Protein AF-A0AAX2L5B1-F1 (afdb_monomer_lite)

Organism: Streptococcus mitis (NCBI:txid28037)

Sequence (78 aa):
MKEQAEAYKKGENLLTYGLKEWYPQIRPLVGNFCQIEQDLIRYYLYFQTYYQENPQNDWQMLYPPAFYQQYFLKNMVE

Secondary structure (DSSP, 8-state):
-HHHHHHHHTT--GGG--TTTT-S-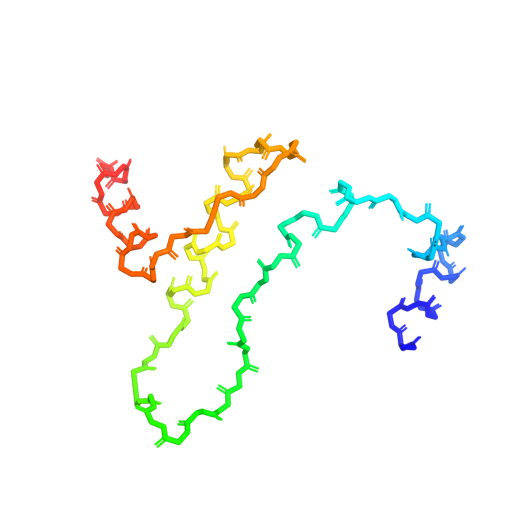S----S--TT--S--HHHHHHHHHHHHHS---SS-----HHHHHHHHHHH---

pLDDT: mean 89.01, std 9.04, range [45.44, 96.31]

Structure (mmCIF, N/CA/C/O backbone):
data_AF-A0AAX2L5B1-F1
#
_entry.id   AF-A0AAX2L5B1-F1
#
loop_
_atom_site.group_PDB
_atom_site.id
_atom_site.type_symbol
_atom_site.label_atom_id
_atom_site.label_alt_id
_atom_site.label_comp_id
_atom_site.label_asym_id
_atom_site.label_entity_id
_atom_site.label_seq_id
_atom_site.pdbx_PDB_ins_code
_atom_site.Cartn_x
_atom_site.Cartn_y
_atom_site.Cartn_z
_atom_site.occupancy
_atom_site.B_iso_or_equiv
_atom_site.auth_seq_id
_atom_site.auth_comp_id
_atom_site.auth_asym_id
_atom_site.auth_atom_id
_atom_site.pdbx_PDB_model_num
ATOM 1 N N . MET A 1 1 ? -15.290 -7.980 5.139 1.00 78.75 1 MET A N 1
ATOM 2 C CA . MET A 1 1 ? -16.027 -8.758 6.167 1.00 78.75 1 MET A CA 1
ATOM 3 C C . MET A 1 1 ? -15.205 -9.868 6.814 1.00 78.75 1 MET A C 1
ATOM 5 O O . MET A 1 1 ? -15.231 -9.930 8.032 1.00 78.75 1 MET A O 1
ATOM 9 N N . LYS A 1 2 ? -14.466 -10.715 6.071 1.00 92.75 2 LYS A N 1
ATOM 10 C CA . LYS A 1 2 ? -13.636 -11.780 6.682 1.00 92.75 2 LYS A CA 1
ATOM 11 C C . LYS A 1 2 ? -12.580 -11.242 7.660 1.00 92.75 2 LYS A C 1
ATOM 13 O O . LYS A 1 2 ? -12.520 -11.699 8.789 1.00 92.75 2 LYS A O 1
ATOM 18 N N . GLU A 1 3 ? -11.817 -10.229 7.255 1.00 90.19 3 GLU A N 1
ATOM 19 C CA . GLU A 1 3 ? -10.769 -9.621 8.097 1.00 90.19 3 GLU A CA 1
ATOM 20 C C . GLU A 1 3 ? -11.331 -9.021 9.391 1.00 90.19 3 GLU A C 1
ATOM 22 O O . GLU A 1 3 ? -10.831 -9.301 10.473 1.00 90.19 3 GLU A O 1
ATOM 27 N N . GLN A 1 4 ? -12.440 -8.284 9.290 1.00 91.06 4 GLN A N 1
ATOM 28 C CA . GLN A 1 4 ? -13.141 -7.737 10.452 1.00 91.06 4 GLN A CA 1
ATOM 29 C C . GLN A 1 4 ? -13.652 -8.836 11.399 1.00 91.06 4 GLN A C 1
ATOM 31 O O . GLN A 1 4 ? -13.608 -8.670 12.613 1.00 91.06 4 GLN A O 1
ATOM 36 N N . ALA A 1 5 ? -14.120 -9.970 10.868 1.00 94.75 5 ALA A N 1
ATOM 37 C CA . ALA A 1 5 ? -14.556 -11.094 11.695 1.00 94.75 5 ALA A CA 1
ATOM 38 C C . ALA A 1 5 ? -13.390 -11.722 12.479 1.00 94.75 5 ALA A C 1
ATOM 40 O O . ALA A 1 5 ? -13.555 -12.063 13.648 1.00 94.75 5 ALA A O 1
ATOM 41 N N . GLU A 1 6 ? -12.210 -11.845 11.865 1.00 96.06 6 GLU A N 1
ATOM 42 C CA . GLU A 1 6 ? -11.007 -12.319 12.559 1.00 96.06 6 GLU A CA 1
ATOM 43 C C . GLU A 1 6 ? -10.496 -11.311 13.597 1.00 96.06 6 GLU A C 1
ATOM 45 O O . GLU A 1 6 ? -10.071 -11.719 14.676 1.00 96.06 6 GLU A O 1
ATOM 50 N N . ALA A 1 7 ? -10.593 -10.008 13.318 1.00 94.31 7 ALA A N 1
ATOM 51 C CA . ALA A 1 7 ? -10.276 -8.957 14.285 1.00 94.31 7 ALA A CA 1
ATOM 52 C C . ALA A 1 7 ? -11.191 -9.041 15.520 1.00 94.31 7 ALA A C 1
ATOM 54 O O . ALA A 1 7 ? -10.710 -9.069 16.653 1.00 94.31 7 ALA A O 1
ATOM 55 N N . TYR A 1 8 ? -12.504 -9.217 15.323 1.00 95.75 8 TYR A N 1
ATOM 56 C CA . TYR A 1 8 ? -13.443 -9.353 16.440 1.00 95.75 8 TYR A CA 1
ATOM 57 C C . TYR A 1 8 ? -13.151 -10.555 17.339 1.00 95.75 8 TYR A C 1
ATOM 59 O O . TYR A 1 8 ? -13.286 -10.444 18.556 1.00 95.75 8 TYR A O 1
ATOM 67 N N . LYS A 1 9 ? -12.693 -11.686 16.784 1.00 96.31 9 LYS A N 1
ATOM 68 C CA . LYS A 1 9 ? -12.269 -12.844 17.596 1.00 96.31 9 LYS A CA 1
ATOM 69 C C . LYS A 1 9 ? -11.111 -12.514 18.541 1.00 96.31 9 LYS A C 1
ATOM 71 O O . LYS A 1 9 ? -10.968 -13.170 19.568 1.00 96.31 9 LYS A O 1
ATOM 76 N N . LYS A 1 10 ? -10.297 -11.514 18.201 1.00 95.50 10 LYS A N 1
ATOM 77 C CA . LYS A 1 10 ? -9.174 -11.022 19.011 1.00 95.50 10 LYS A CA 1
ATOM 78 C C . LYS A 1 10 ? -9.564 -9.865 19.939 1.00 95.50 10 LYS A C 1
ATOM 80 O O . LYS A 1 10 ? -8.706 -9.349 20.645 1.00 95.50 10 LYS A O 1
ATOM 85 N N . GLY A 1 11 ? -10.836 -9.458 19.950 1.00 95.25 11 GLY A N 1
ATOM 86 C CA . GLY A 1 11 ? -11.303 -8.278 20.682 1.00 95.25 11 GLY A CA 1
ATOM 87 C C . GLY A 1 11 ? -10.978 -6.950 19.990 1.00 95.25 11 GLY A C 1
ATOM 88 O O . GLY A 1 11 ? -11.116 -5.895 20.602 1.00 95.25 11 GLY A O 1
ATOM 89 N N . GLU A 1 12 ? -10.558 -6.983 18.724 1.00 95.12 12 GLU A N 1
ATOM 90 C CA . GLU A 1 12 ? -10.228 -5.798 17.933 1.00 95.12 12 GLU A CA 1
ATOM 91 C C . GLU A 1 12 ? -11.426 -5.346 17.088 1.00 95.12 12 GLU A C 1
ATOM 93 O O . GLU A 1 12 ? -12.283 -6.141 16.700 1.00 95.12 12 GLU A O 1
ATOM 98 N N . ASN A 1 13 ? -11.471 -4.055 16.757 1.00 94.19 13 ASN A N 1
ATOM 99 C CA . ASN A 1 13 ? -12.440 -3.495 15.824 1.00 94.19 13 ASN A CA 1
ATOM 100 C C . ASN A 1 13 ? -11.706 -2.626 14.796 1.00 94.19 13 ASN A C 1
ATOM 102 O O . ASN A 1 13 ? -11.320 -1.503 15.104 1.00 94.19 13 ASN A O 1
ATOM 106 N N . LEU A 1 14 ? -11.544 -3.108 13.559 1.00 93.06 14 LEU A N 1
ATOM 107 C CA . LEU A 1 14 ? -10.808 -2.351 12.535 1.00 93.06 14 LEU A CA 1
ATOM 108 C C . LEU A 1 14 ? -11.501 -1.022 12.189 1.00 93.06 14 LEU A C 1
ATOM 110 O O . LEU A 1 14 ? -10.856 -0.100 11.706 1.00 93.06 14 LEU A O 1
ATOM 114 N N . LEU A 1 15 ? -12.805 -0.884 12.461 1.00 91.19 15 LEU A N 1
ATOM 115 C CA . LEU A 1 15 ? -13.552 0.354 12.212 1.00 91.19 15 LEU A CA 1
ATOM 116 C C . LEU A 1 15 ? -13.220 1.469 13.211 1.00 91.19 15 LEU A C 1
ATOM 118 O O . LEU A 1 15 ? -13.563 2.619 12.958 1.00 91.19 15 LEU A O 1
ATOM 122 N N . THR A 1 16 ? -12.583 1.149 14.343 1.00 94.06 16 THR A N 1
ATOM 123 C CA . THR A 1 16 ? -12.113 2.157 15.308 1.00 94.06 16 THR A CA 1
ATOM 124 C C . THR A 1 16 ? -10.668 2.577 15.059 1.00 94.06 16 THR A C 1
ATOM 126 O O . THR A 1 16 ? -10.159 3.426 15.785 1.00 94.06 16 THR A O 1
ATOM 129 N N . TYR A 1 17 ? -9.989 1.978 14.077 1.00 92.19 17 TYR A N 1
ATOM 130 C CA . TYR A 1 17 ? -8.612 2.329 13.743 1.00 92.19 17 TYR A CA 1
ATOM 131 C C . TYR A 1 17 ? -8.554 3.700 13.065 1.00 92.19 17 TYR A C 1
ATOM 133 O O . TYR A 1 17 ? -9.419 4.053 12.260 1.00 92.19 17 TYR A O 1
ATOM 141 N N . GLY A 1 18 ? -7.522 4.473 13.392 1.00 90.12 18 GLY A N 1
ATOM 142 C CA . GLY A 1 18 ? -7.244 5.756 12.770 1.00 90.12 18 GLY A CA 1
ATOM 143 C C . GLY A 1 18 ? -6.492 5.601 11.449 1.00 90.12 18 GLY A C 1
ATOM 144 O O . GLY A 1 18 ? -6.163 4.509 10.994 1.00 90.12 18 GLY A O 1
ATOM 145 N N . LEU A 1 19 ? -6.196 6.729 10.802 1.00 87.00 19 LEU A N 1
ATOM 146 C CA . LEU A 1 19 ? -5.521 6.753 9.497 1.00 87.00 19 LEU A CA 1
ATOM 147 C C . LEU A 1 19 ? -4.096 6.180 9.516 1.00 87.00 19 LEU A C 1
ATOM 149 O O . LEU A 1 19 ? -3.591 5.778 8.466 1.00 87.00 19 LEU A O 1
ATOM 153 N N . LYS A 1 20 ? -3.440 6.172 10.681 1.00 87.50 20 LYS A N 1
ATOM 154 C CA . LYS A 1 20 ? -2.050 5.725 10.827 1.00 87.50 20 LYS A CA 1
ATOM 155 C C . LYS A 1 20 ? -1.939 4.205 10.801 1.00 87.50 20 LYS A C 1
ATOM 157 O O . LYS A 1 20 ? -1.001 3.684 10.207 1.00 87.50 20 LYS A O 1
ATOM 162 N N . GLU A 1 21 ? -2.928 3.502 11.341 1.00 89.06 21 GLU A N 1
ATOM 163 C CA . GLU A 1 21 ? -2.998 2.036 11.333 1.00 89.06 21 GLU A CA 1
ATOM 164 C C . GLU A 1 21 ? -3.173 1.464 9.916 1.00 89.06 21 GLU A C 1
ATOM 166 O O . GLU A 1 21 ? -2.883 0.294 9.670 1.00 89.06 21 GLU A O 1
ATOM 171 N N . TRP A 1 22 ? -3.614 2.292 8.966 1.00 87.62 22 TRP A N 1
ATOM 172 C CA . TRP A 1 22 ? -3.777 1.905 7.566 1.00 87.62 22 TRP A CA 1
ATOM 173 C C . TRP A 1 22 ? -2.560 2.217 6.691 1.00 87.62 22 TRP A C 1
ATOM 175 O O . TRP A 1 22 ? -2.591 1.886 5.507 1.00 87.62 22 TRP A O 1
ATOM 185 N N . TYR A 1 23 ? -1.498 2.825 7.232 1.00 89.75 23 TYR A N 1
ATOM 186 C CA . TYR A 1 23 ? -0.316 3.218 6.461 1.00 89.75 23 TYR A CA 1
ATOM 187 C C . TYR A 1 23 ? 0.467 2.005 5.907 1.00 89.75 23 TYR A C 1
ATOM 189 O O . TYR A 1 23 ? 0.709 1.052 6.650 1.00 89.75 23 TYR A O 1
ATOM 197 N N . PRO A 1 24 ? 0.917 2.026 4.633 1.00 91.69 24 PRO A N 1
ATOM 198 C CA . PRO A 1 24 ? 0.564 2.989 3.588 1.00 91.69 24 PRO A CA 1
ATOM 199 C C . PRO A 1 24 ? -0.905 2.835 3.166 1.00 91.69 24 PRO A C 1
ATOM 201 O O . PRO A 1 24 ? -1.389 1.724 2.919 1.00 91.69 24 PRO A O 1
ATOM 204 N N . GLN A 1 25 ? -1.596 3.971 3.074 1.00 88.81 25 GLN A N 1
ATOM 205 C CA . GLN A 1 25 ? -3.036 4.062 2.819 1.00 88.81 25 GLN A CA 1
ATOM 206 C C . GLN A 1 25 ? -3.368 3.693 1.372 1.00 88.81 25 GLN A C 1
ATOM 208 O O . GLN A 1 25 ? -4.289 2.921 1.115 1.00 88.81 25 GLN A O 1
ATOM 213 N N . ILE A 1 26 ? -2.594 4.219 0.421 1.00 91.12 26 ILE A N 1
ATOM 214 C CA . 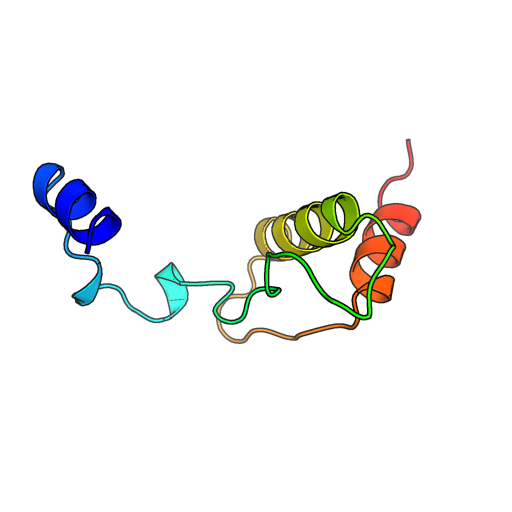ILE A 1 26 ? -2.725 3.891 -0.998 1.00 91.12 26 ILE A CA 1
ATOM 215 C C . ILE A 1 26 ? -1.730 2.784 -1.314 1.00 91.12 26 ILE A C 1
ATOM 217 O O . ILE A 1 26 ? -0.534 2.946 -1.082 1.00 91.12 26 ILE A O 1
ATOM 221 N N . ARG A 1 27 ? -2.212 1.664 -1.850 1.00 92.00 27 ARG A N 1
ATOM 222 C CA . ARG A 1 27 ? -1.394 0.493 -2.190 1.00 92.00 27 ARG A CA 1
ATOM 223 C C . ARG A 1 27 ? -1.516 0.173 -3.680 1.00 92.00 27 ARG A C 1
ATOM 225 O O . ARG A 1 27 ? -2.530 0.530 -4.285 1.00 92.00 27 ARG A O 1
ATOM 232 N N . PRO A 1 28 ? -0.520 -0.500 -4.278 1.00 93.38 28 PRO A N 1
ATOM 233 C CA . PRO A 1 28 ? -0.614 -0.960 -5.651 1.00 93.38 28 PRO A CA 1
ATOM 234 C C . PRO A 1 28 ? -1.819 -1.878 -5.837 1.00 93.38 28 PRO A C 1
ATOM 236 O O . PRO A 1 28 ? -2.132 -2.693 -4.967 1.00 93.38 28 PRO A O 1
ATOM 239 N N . LEU A 1 29 ? -2.468 -1.778 -6.994 1.00 90.56 29 LEU A N 1
ATOM 240 C CA . LEU A 1 29 ? -3.462 -2.766 -7.386 1.00 90.56 29 LEU A CA 1
ATOM 241 C C . LEU A 1 29 ? -2.758 -4.105 -7.626 1.00 90.56 29 LEU A C 1
ATOM 243 O O . LEU A 1 29 ? -1.723 -4.161 -8.297 1.00 90.56 29 LEU A O 1
ATOM 247 N N . VAL A 1 30 ? -3.336 -5.174 -7.084 1.00 90.38 30 VAL A N 1
ATOM 248 C CA . VAL A 1 30 ? -2.850 -6.546 -7.248 1.00 90.38 30 VAL A CA 1
ATOM 249 C C . VAL A 1 30 ? -3.892 -7.327 -8.030 1.00 90.38 30 VAL A C 1
ATOM 251 O O . VAL A 1 30 ? -5.060 -7.373 -7.644 1.00 90.38 30 VAL A O 1
ATOM 254 N N . GLY A 1 31 ? -3.477 -7.929 -9.138 1.00 89.25 31 GLY A N 1
ATOM 255 C CA . GLY A 1 31 ? -4.362 -8.700 -9.997 1.00 89.25 31 GLY A CA 1
ATOM 256 C C . GLY A 1 31 ? -3.764 -8.950 -11.373 1.00 89.25 31 GLY A C 1
ATOM 257 O O . GLY A 1 31 ? -2.599 -8.651 -11.625 1.00 89.25 31 GLY A O 1
ATOM 258 N N . ASN A 1 32 ? -4.595 -9.490 -12.260 1.00 90.25 32 ASN A N 1
ATOM 259 C CA . ASN A 1 32 ? -4.236 -9.717 -13.654 1.00 90.25 32 ASN A CA 1
ATOM 260 C C . ASN A 1 32 ? -4.621 -8.486 -14.476 1.00 90.25 32 ASN A C 1
ATOM 262 O O . ASN A 1 32 ? -5.790 -8.094 -14.495 1.00 90.25 32 ASN A O 1
ATOM 266 N N . PHE A 1 33 ? -3.648 -7.891 -15.162 1.00 91.19 33 PHE A N 1
ATOM 267 C CA . PHE A 1 33 ? -3.854 -6.700 -15.980 1.00 91.19 33 PHE A CA 1
ATOM 268 C C . PHE A 1 33 ? -3.741 -7.053 -17.460 1.00 91.19 33 PHE A C 1
ATOM 270 O O . PHE A 1 33 ? -2.762 -7.656 -17.881 1.00 91.19 33 PHE A O 1
ATOM 277 N N . CYS A 1 34 ? -4.701 -6.612 -18.273 1.00 94.50 34 CYS A N 1
ATOM 278 C CA . CYS A 1 34 ? -4.695 -6.887 -19.715 1.00 94.50 34 CYS A CA 1
ATOM 279 C C . CYS A 1 34 ? -3.534 -6.216 -20.469 1.00 94.50 34 CYS A C 1
ATOM 281 O O . CYS A 1 34 ? -3.273 -6.569 -21.611 1.00 94.50 34 CYS A O 1
ATOM 283 N N . GLN A 1 35 ? -2.893 -5.209 -19.865 1.00 94.56 35 GLN A N 1
ATOM 284 C CA . GLN A 1 35 ? -1.861 -4.381 -20.500 1.00 94.56 35 GLN A CA 1
ATOM 285 C C . GLN A 1 35 ? -0.461 -4.581 -19.905 1.00 94.56 35 GLN A C 1
ATOM 287 O O . GLN A 1 35 ? 0.485 -3.967 -20.388 1.00 94.56 35 GLN A O 1
ATOM 292 N N . ILE A 1 36 ? -0.322 -5.378 -18.841 1.00 90.88 36 ILE A N 1
ATOM 293 C CA . ILE A 1 36 ? 0.952 -5.568 -18.141 1.00 90.88 36 ILE A CA 1
ATOM 294 C C . ILE A 1 36 ? 1.304 -7.047 -18.205 1.00 90.88 36 ILE A C 1
ATOM 296 O O . ILE A 1 36 ? 0.653 -7.872 -17.571 1.00 90.88 36 ILE A O 1
ATOM 300 N N . GLU A 1 37 ? 2.346 -7.359 -18.968 1.00 92.75 37 GLU A N 1
ATOM 301 C CA . GLU A 1 37 ? 2.890 -8.717 -19.096 1.00 92.75 37 GLU A CA 1
ATOM 302 C C . GLU A 1 37 ? 4.091 -8.947 -18.165 1.00 92.75 37 GLU A C 1
ATOM 304 O O . GLU A 1 37 ? 4.543 -10.076 -17.989 1.00 92.75 37 GLU A O 1
ATOM 309 N N . GLN A 1 38 ? 4.633 -7.880 -17.569 1.00 90.44 38 GLN A N 1
ATOM 310 C CA . GLN A 1 38 ? 5.778 -7.956 -16.669 1.00 90.44 38 GLN A CA 1
ATOM 311 C C . GLN A 1 38 ? 5.392 -8.539 -15.306 1.00 90.44 38 GLN A C 1
ATOM 313 O O . GLN A 1 38 ? 4.317 -8.264 -14.773 1.00 90.44 38 GLN A O 1
ATOM 318 N N . ASP A 1 39 ? 6.328 -9.266 -14.697 1.00 90.50 39 ASP A N 1
ATOM 319 C CA . ASP A 1 39 ? 6.208 -9.690 -13.305 1.00 90.50 39 ASP A CA 1
ATOM 320 C C . ASP A 1 39 ? 6.318 -8.482 -12.358 1.00 90.50 39 ASP A C 1
ATOM 322 O O . ASP A 1 39 ? 7.352 -7.812 -12.272 1.00 90.50 39 ASP A O 1
ATOM 326 N N . LEU A 1 40 ? 5.233 -8.214 -11.631 1.00 92.00 40 LEU A N 1
ATOM 327 C CA . LEU A 1 40 ? 5.126 -7.113 -10.677 1.00 92.00 40 LEU A CA 1
ATOM 328 C C . LEU A 1 40 ? 5.529 -7.499 -9.244 1.00 92.00 40 LEU A C 1
ATOM 330 O O . LEU A 1 40 ? 5.545 -6.624 -8.377 1.00 92.00 40 LEU A O 1
ATOM 334 N N . ILE A 1 41 ? 5.903 -8.758 -8.969 1.00 93.25 41 ILE A N 1
ATOM 335 C CA . ILE A 1 41 ? 6.244 -9.233 -7.615 1.00 93.25 41 ILE A CA 1
A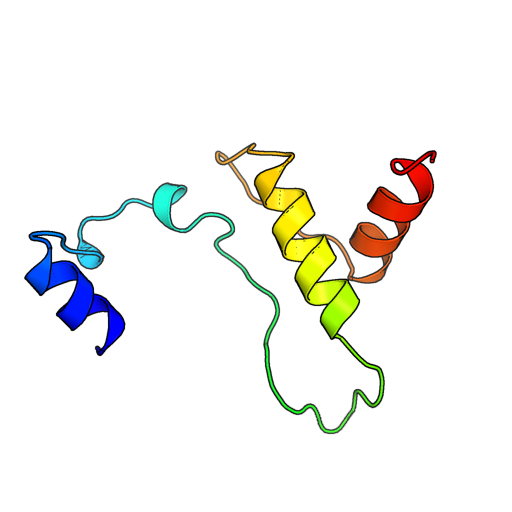TOM 336 C C . ILE A 1 41 ? 7.331 -8.364 -6.976 1.00 93.25 41 ILE A C 1
ATOM 338 O O . ILE A 1 41 ? 7.187 -7.930 -5.832 1.00 93.25 41 ILE A O 1
ATOM 342 N N . ARG A 1 42 ? 8.400 -8.050 -7.720 1.00 92.12 42 ARG A N 1
ATOM 343 C CA . ARG A 1 42 ? 9.489 -7.197 -7.211 1.00 92.12 42 ARG A CA 1
ATOM 344 C C . ARG A 1 42 ? 9.020 -5.784 -6.889 1.00 92.12 42 ARG A C 1
ATOM 346 O O . ARG A 1 42 ? 9.446 -5.221 -5.886 1.00 92.12 42 ARG A O 1
ATOM 353 N N . TYR A 1 43 ? 8.139 -5.221 -7.714 1.00 93.50 43 TYR A N 1
ATOM 354 C CA . TYR A 1 43 ? 7.567 -3.904 -7.450 1.00 93.50 43 TYR A CA 1
ATOM 355 C C . TYR A 1 43 ? 6.760 -3.910 -6.150 1.00 93.50 43 TYR A C 1
ATOM 357 O O . TYR A 1 43 ? 6.967 -3.034 -5.313 1.00 93.50 43 TYR A O 1
ATOM 365 N N . TYR A 1 44 ? 5.896 -4.906 -5.947 1.00 94.75 44 TYR A N 1
ATOM 366 C CA . TYR A 1 44 ? 5.102 -5.017 -4.723 1.00 94.75 44 TYR A CA 1
ATOM 367 C C . TYR A 1 44 ? 5.973 -5.179 -3.477 1.00 94.75 44 TYR A C 1
ATOM 369 O O . TYR A 1 44 ? 5.733 -4.499 -2.479 1.00 94.75 44 TYR A O 1
ATOM 377 N N . LEU A 1 45 ? 7.012 -6.017 -3.559 1.00 94.38 45 LEU A N 1
ATOM 378 C CA . LEU A 1 45 ? 7.975 -6.203 -2.477 1.00 94.38 45 LEU A CA 1
ATOM 379 C C . LEU A 1 45 ? 8.663 -4.881 -2.123 1.00 94.38 45 LEU A C 1
ATOM 381 O O . LEU A 1 45 ? 8.588 -4.439 -0.982 1.00 94.38 45 LEU A O 1
ATOM 385 N N . TYR A 1 46 ? 9.266 -4.208 -3.105 1.00 95.19 46 TYR A N 1
ATOM 386 C CA . TYR A 1 46 ? 9.971 -2.950 -2.866 1.00 95.19 46 TYR A CA 1
ATOM 387 C C . TYR A 1 46 ? 9.045 -1.825 -2.402 1.00 95.19 46 TYR A C 1
ATOM 389 O O . TYR A 1 46 ? 9.417 -1.055 -1.521 1.00 95.19 46 TYR A O 1
ATOM 397 N N . PHE A 1 47 ? 7.824 -1.737 -2.934 1.00 95.19 47 PHE A N 1
ATOM 398 C CA . PHE A 1 47 ? 6.821 -0.800 -2.431 1.00 95.19 47 PHE A CA 1
ATOM 399 C C . PHE A 1 47 ? 6.590 -1.016 -0.931 1.00 95.19 47 PHE A C 1
ATOM 401 O O . PHE A 1 47 ? 6.670 -0.069 -0.151 1.00 95.19 47 PHE A O 1
ATOM 408 N N . GLN A 1 48 ? 6.332 -2.260 -0.519 1.00 93.19 48 GLN A N 1
ATOM 409 C CA . GLN A 1 48 ? 6.045 -2.580 0.875 1.00 93.19 48 GLN A CA 1
ATOM 410 C C . GLN A 1 48 ? 7.249 -2.300 1.779 1.00 93.19 48 GLN A C 1
ATOM 412 O O . GLN A 1 48 ? 7.093 -1.632 2.801 1.00 93.19 48 GLN A O 1
ATOM 417 N N . THR A 1 49 ? 8.441 -2.752 1.385 1.00 94.00 49 THR A N 1
ATOM 418 C CA . THR A 1 49 ? 9.675 -2.544 2.150 1.00 94.00 49 THR A CA 1
ATOM 419 C C . THR A 1 49 ? 9.983 -1.059 2.322 1.00 94.00 49 THR A C 1
ATOM 421 O O . THR A 1 49 ? 10.303 -0.631 3.426 1.00 94.00 49 THR A O 1
ATOM 424 N N . TYR A 1 50 ? 9.799 -0.240 1.282 1.00 94.19 50 TYR A N 1
ATOM 425 C CA . TYR A 1 50 ? 10.081 1.196 1.356 1.00 94.19 50 TYR A CA 1
ATOM 426 C C . TYR A 1 50 ? 9.290 1.891 2.471 1.00 94.19 50 TYR A 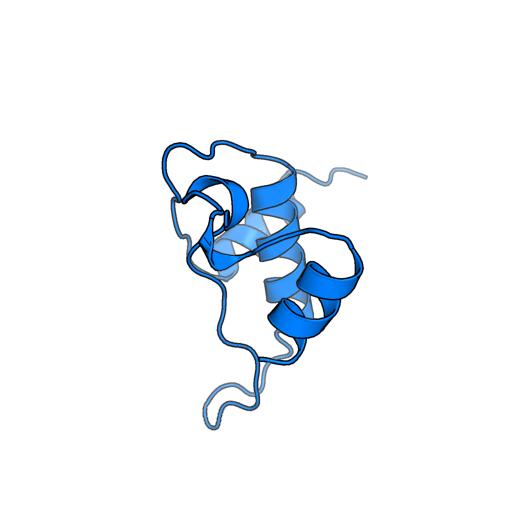C 1
ATOM 428 O O . TYR A 1 50 ? 9.872 2.625 3.268 1.00 94.19 50 TYR A O 1
ATOM 436 N N . TYR A 1 51 ? 7.980 1.636 2.563 1.00 92.69 51 TYR A N 1
ATOM 437 C CA . TYR A 1 51 ? 7.135 2.242 3.600 1.00 92.69 51 TYR A CA 1
ATOM 438 C C . TYR A 1 51 ? 7.313 1.610 4.985 1.00 92.69 51 TYR A C 1
ATOM 440 O O . TYR A 1 51 ? 6.984 2.250 5.980 1.00 92.69 51 TYR A O 1
ATOM 448 N N . GLN A 1 52 ? 7.833 0.381 5.068 1.00 90.31 52 GLN A N 1
ATOM 449 C CA . GLN A 1 52 ? 8.226 -0.231 6.340 1.00 90.31 52 GLN A CA 1
ATOM 450 C C . GLN A 1 52 ? 9.516 0.393 6.893 1.00 90.31 52 GLN A C 1
ATOM 452 O O . GLN A 1 52 ? 9.590 0.675 8.086 1.00 90.31 52 GLN A O 1
ATOM 457 N N . GLU A 1 53 ? 10.511 0.632 6.035 1.00 90.06 53 GLU A N 1
ATOM 458 C CA . GLU A 1 53 ? 11.818 1.187 6.419 1.00 90.06 53 GLU A CA 1
ATOM 459 C C . GLU A 1 53 ? 11.807 2.709 6.595 1.00 90.06 53 GLU A C 1
ATOM 461 O O . GLU A 1 53 ? 12.614 3.250 7.348 1.00 90.06 53 GLU A O 1
ATOM 466 N N . ASN A 1 54 ? 10.872 3.409 5.947 1.00 85.06 54 ASN A N 1
ATOM 467 C CA . ASN A 1 54 ? 10.723 4.862 6.035 1.00 85.06 54 ASN A CA 1
ATOM 468 C C . ASN A 1 54 ? 9.366 5.218 6.668 1.00 85.06 54 ASN A C 1
ATOM 470 O O . ASN A 1 54 ? 8.481 5.722 5.969 1.00 85.06 54 ASN A O 1
ATOM 474 N N . PRO A 1 55 ? 9.164 4.958 7.977 1.00 69.62 55 PRO A N 1
ATOM 475 C CA . PRO A 1 55 ? 7.884 5.154 8.648 1.00 69.62 55 PRO A CA 1
ATOM 476 C C . PRO A 1 55 ? 7.629 6.642 8.936 1.00 69.62 55 PRO A C 1
ATOM 478 O O . PRO A 1 55 ? 7.550 7.071 10.084 1.00 69.62 55 PRO A O 1
ATOM 481 N N . GLN A 1 56 ? 7.483 7.455 7.891 1.00 73.31 56 GLN A N 1
ATOM 482 C CA . GLN A 1 56 ? 6.911 8.790 8.013 1.00 73.31 56 GLN A CA 1
ATOM 483 C C . GLN A 1 56 ? 5.414 8.692 7.714 1.00 73.31 56 GLN A C 1
ATOM 485 O O . GLN A 1 56 ? 4.992 8.666 6.561 1.00 73.31 56 GLN A O 1
ATOM 490 N N . ASN A 1 57 ? 4.608 8.583 8.773 1.00 72.62 57 ASN A N 1
ATOM 491 C CA . ASN A 1 57 ? 3.179 8.263 8.677 1.00 72.62 57 ASN A CA 1
ATOM 492 C C . ASN A 1 57 ? 2.237 9.476 8.760 1.00 72.62 57 ASN A C 1
ATOM 494 O O . ASN A 1 57 ? 1.020 9.297 8.803 1.00 72.62 57 ASN A O 1
ATOM 498 N N . ASP A 1 58 ? 2.775 10.698 8.774 1.00 83.06 58 ASP A N 1
ATOM 499 C CA . ASP A 1 58 ? 1.959 11.919 8.743 1.00 83.06 58 ASP A CA 1
ATOM 500 C C . ASP A 1 58 ? 1.407 12.209 7.338 1.00 83.06 58 ASP A C 1
ATOM 502 O O . ASP A 1 58 ? 0.359 12.836 7.199 1.00 83.06 58 ASP A O 1
ATOM 506 N N . TRP A 1 59 ? 2.086 11.733 6.292 1.00 83.88 59 TRP A N 1
ATOM 507 C CA . TRP A 1 59 ? 1.663 11.835 4.897 1.00 83.88 59 TRP A CA 1
ATOM 508 C C . TRP A 1 59 ? 2.338 10.736 4.062 1.00 83.88 59 TRP A C 1
ATOM 510 O O . TRP A 1 59 ? 3.440 10.292 4.376 1.00 83.88 59 TRP A O 1
ATOM 520 N N . GLN A 1 60 ? 1.680 10.274 2.996 1.00 89.44 60 GLN A N 1
ATOM 521 C CA . GLN A 1 60 ? 2.227 9.264 2.085 1.00 89.44 60 GLN A CA 1
ATOM 522 C C . GLN A 1 60 ? 2.646 9.916 0.761 1.00 89.44 60 GLN A C 1
ATOM 524 O O . GLN A 1 60 ? 1.789 10.302 -0.032 1.00 89.44 60 GLN A O 1
ATOM 529 N N . MET A 1 61 ? 3.952 9.991 0.481 1.00 91.62 61 MET A N 1
ATOM 530 C CA . MET A 1 61 ? 4.437 10.305 -0.871 1.00 91.62 61 MET A CA 1
ATOM 531 C C . MET A 1 61 ? 4.344 9.066 -1.746 1.00 91.62 61 MET A C 1
ATOM 533 O O . MET A 1 61 ? 4.899 8.041 -1.362 1.00 91.62 61 MET A O 1
ATOM 537 N N . LEU A 1 62 ? 3.710 9.145 -2.915 1.00 92.56 62 LEU A N 1
ATOM 538 C CA . LEU A 1 62 ? 3.703 8.060 -3.900 1.00 92.56 62 LEU A CA 1
ATOM 539 C C . LEU A 1 62 ? 4.732 8.323 -4.994 1.00 92.56 62 LEU A C 1
ATOM 541 O O . LEU A 1 62 ? 4.815 9.430 -5.524 1.00 92.56 62 LEU A O 1
ATOM 545 N N . TYR A 1 63 ? 5.464 7.279 -5.369 1.00 93.19 63 TYR A N 1
ATOM 546 C CA . TYR A 1 63 ? 6.448 7.337 -6.442 1.00 93.19 63 TYR A CA 1
ATOM 547 C C . TYR A 1 63 ? 6.088 6.366 -7.575 1.00 93.19 63 TYR A C 1
ATOM 549 O O . TYR A 1 63 ? 5.340 5.408 -7.362 1.00 93.19 63 TYR A O 1
ATOM 557 N N . PRO A 1 64 ? 6.618 6.572 -8.793 1.00 92.44 64 PRO A N 1
ATOM 558 C CA . PRO A 1 64 ? 6.474 5.601 -9.874 1.00 92.44 64 PRO A CA 1
ATOM 559 C C . PRO A 1 64 ? 7.111 4.244 -9.514 1.00 92.44 64 PRO A C 1
ATOM 561 O O . PRO A 1 64 ? 8.108 4.226 -8.794 1.00 92.44 64 PRO A O 1
ATOM 564 N N . PRO A 1 65 ? 6.647 3.107 -10.069 1.00 90.81 65 PRO A N 1
ATOM 565 C CA . PRO A 1 65 ? 7.216 1.781 -9.788 1.00 90.81 65 PRO A CA 1
ATOM 566 C C . PRO A 1 65 ? 8.745 1.693 -9.931 1.00 90.81 65 PRO A C 1
ATOM 568 O O . PRO A 1 65 ? 9.418 1.096 -9.092 1.00 90.81 65 PRO A O 1
ATOM 571 N N . ALA A 1 66 ? 9.301 2.358 -10.950 1.00 91.62 66 ALA A N 1
ATOM 572 C CA . ALA A 1 66 ? 10.741 2.398 -11.201 1.00 91.62 66 ALA A CA 1
ATOM 573 C C . ALA A 1 66 ? 11.546 3.028 -10.049 1.00 91.62 66 ALA A C 1
ATOM 575 O O . ALA A 1 66 ? 12.698 2.655 -9.837 1.00 91.62 66 ALA A O 1
ATOM 576 N N . PHE A 1 67 ? 10.951 3.951 -9.285 1.00 95.00 67 PHE A N 1
ATOM 577 C CA . PHE A 1 67 ? 11.610 4.579 -8.142 1.00 95.00 67 PHE A CA 1
ATOM 578 C C . PHE A 1 67 ? 11.949 3.554 -7.063 1.00 95.00 67 PHE A C 1
ATOM 580 O O . PHE A 1 67 ? 13.095 3.494 -6.631 1.00 95.00 67 PHE A O 1
ATOM 587 N N . TYR A 1 68 ? 10.982 2.726 -6.656 1.00 94.00 68 TYR A N 1
ATOM 588 C CA . TYR A 1 68 ? 11.187 1.759 -5.575 1.00 94.00 68 TYR A CA 1
ATOM 589 C C . TYR A 1 68 ? 12.284 0.758 -5.942 1.00 94.00 68 TYR A C 1
ATOM 591 O O . TYR A 1 68 ? 13.153 0.464 -5.129 1.00 94.00 68 TYR A O 1
ATOM 599 N N . GLN A 1 69 ? 12.320 0.314 -7.200 1.00 91.00 69 GLN A N 1
ATOM 600 C CA . GLN A 1 69 ? 13.405 -0.527 -7.698 1.00 91.00 69 GLN A CA 1
ATOM 601 C C . GLN A 1 69 ? 14.765 0.183 -7.631 1.00 91.00 69 GLN A C 1
ATOM 603 O O . GLN A 1 69 ? 15.734 -0.387 -7.137 1.00 91.00 69 GLN A O 1
ATOM 608 N N . GLN A 1 70 ? 14.855 1.427 -8.106 1.00 92.25 70 GLN A N 1
ATOM 609 C CA . GLN A 1 70 ? 16.106 2.190 -8.073 1.00 92.25 70 GLN A CA 1
ATOM 610 C C . GLN A 1 70 ? 16.575 2.508 -6.650 1.00 92.25 70 GLN A C 1
ATOM 612 O O . GLN A 1 70 ? 17.780 2.533 -6.415 1.00 92.25 70 GLN A O 1
ATOM 617 N N . TYR A 1 71 ? 15.648 2.748 -5.721 1.00 92.19 71 TYR A N 1
ATOM 618 C CA . TYR A 1 71 ? 15.947 2.995 -4.315 1.00 92.19 71 TYR A CA 1
ATOM 619 C C . TYR A 1 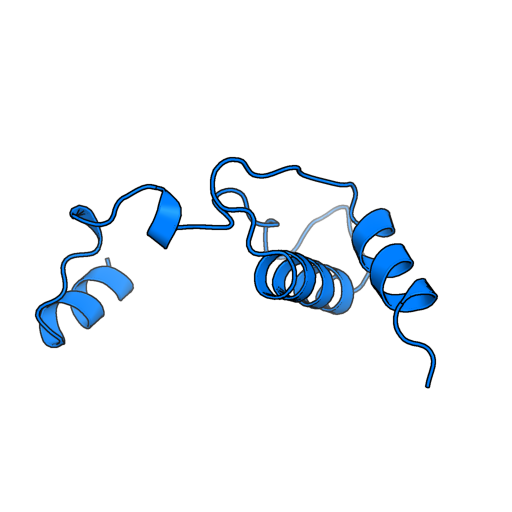71 ? 16.725 1.815 -3.726 1.00 92.19 71 TYR A C 1
ATOM 621 O O . TYR A 1 71 ? 17.828 2.000 -3.220 1.00 92.19 71 TYR A O 1
ATOM 629 N N . PHE A 1 72 ? 16.220 0.589 -3.883 1.00 88.75 72 PHE A N 1
ATOM 630 C CA . PHE A 1 72 ? 16.899 -0.589 -3.341 1.00 88.75 72 PHE A CA 1
ATOM 631 C C . PHE A 1 72 ? 18.155 -0.978 -4.120 1.00 88.75 72 PHE A C 1
ATOM 633 O O . PHE A 1 72 ? 19.141 -1.340 -3.495 1.00 88.75 72 PHE A O 1
ATOM 640 N N . LEU A 1 73 ? 18.194 -0.811 -5.447 1.00 86.88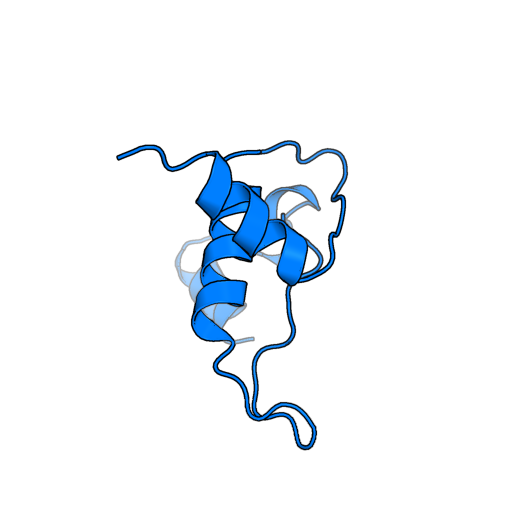 73 LEU A N 1
ATOM 641 C CA . LEU A 1 73 ? 19.420 -1.055 -6.224 1.00 86.88 73 LEU A CA 1
ATOM 642 C C . LEU A 1 73 ? 20.592 -0.148 -5.817 1.00 86.88 73 LEU A C 1
ATOM 644 O O . LEU A 1 73 ? 21.743 -0.540 -5.967 1.00 86.88 73 LEU A O 1
ATOM 648 N N . LYS A 1 74 ? 20.314 1.077 -5.356 1.00 79.88 74 LYS A N 1
ATOM 649 C CA . LYS A 1 74 ? 21.347 2.035 -4.933 1.00 79.88 74 LYS A CA 1
ATOM 650 C C . LYS A 1 74 ? 21.724 1.899 -3.460 1.00 79.88 74 LYS A C 1
ATOM 652 O O . LYS A 1 74 ? 22.857 2.206 -3.109 1.00 79.88 74 LYS A O 1
ATOM 657 N N . ASN A 1 75 ? 20.777 1.485 -2.619 1.00 75.31 75 ASN A N 1
ATOM 658 C CA . ASN A 1 75 ? 20.950 1.437 -1.167 1.00 75.31 75 ASN A CA 1
ATOM 659 C C . ASN A 1 75 ? 21.346 0.043 -0.647 1.00 75.31 75 ASN A C 1
ATOM 661 O O . ASN A 1 75 ? 21.868 -0.054 0.458 1.00 75.31 75 ASN A O 1
ATOM 665 N N . MET A 1 76 ? 21.137 -1.023 -1.427 1.00 64.06 76 MET A N 1
ATOM 666 C CA . MET A 1 76 ? 21.654 -2.364 -1.139 1.00 64.06 76 MET A CA 1
ATOM 667 C C . MET A 1 76 ? 23.057 -2.509 -1.745 1.00 64.06 76 MET A C 1
ATOM 669 O O . MET A 1 76 ? 23.226 -3.067 -2.826 1.00 64.06 76 MET A O 1
ATOM 673 N N . VAL A 1 77 ? 24.062 -1.946 -1.070 1.00 50.22 77 VAL A N 1
ATOM 674 C CA . VAL A 1 77 ? 25.463 -2.346 -1.273 1.00 50.22 77 VAL A CA 1
ATOM 675 C C . VAL A 1 77 ? 25.639 -3.663 -0.513 1.00 50.22 77 VAL A C 1
ATOM 677 O O . VAL A 1 77 ? 25.403 -3.682 0.695 1.00 50.22 77 VAL A O 1
ATOM 680 N N . GLU A 1 78 ? 25.951 -4.749 -1.227 1.00 45.44 78 GLU A N 1
ATOM 681 C CA . GLU A 1 78 ? 26.324 -6.049 -0.632 1.00 45.44 78 GLU A CA 1
ATOM 682 C C . GLU A 1 78 ? 27.549 -5.941 0.288 1.00 45.44 78 GLU A C 1
ATOM 684 O O . GLU A 1 78 ? 28.489 -5.181 -0.051 1.00 45.44 78 GLU A O 1
#

Radius of gyration: 15.79 Å; chains: 1; bounding box: 42×25×41 Å

Foldseek 3Di:
DVVQVVLVVVVHGVVPDDQQVCPVVDADDDDDDPPDPDDCPVLRVLVVVVCVVVVPRPDDDDDDSVVSVVVCVVVPDD